Protein AF-A0A7C4BPT1-F1 (afdb_monomer_lite)

Foldseek 3Di:
DVVVVVVVVVVVVPPPPPDQDWDWDDDPAAIETDRDDPPVSVVVVVVCVVCQVVVCVVVVHHDPHHDYHYDDPDPVSVVVVVVPPDPDDDDDDD

pLDDT: mean 79.19, std 15.93, range [50.5, 97.62]

Sequence (94 aa):
MKYIISLLLIFFLSVCVCANDWSVIESDHFLIRYTRSLNTAKEIQNISENFYDKITDRLGFSISRKIDIWFCESKSEFLLANNAPIQDWASGAA

Secondary structure (DSSP, 8-state):
-HHHHHHHHHHHHTS-------EEEE-SSEEEEESS-HHHHHHHHHHHHHHHHHHHHHHTS--SSPEEEE--SSHHHHHHHHTSS--S------

Radius of gyration: 19.6 Å; chains: 1; bounding box: 27×29×65 Å

Structure (mmCIF, N/CA/C/O backbone):
data_AF-A0A7C4BPT1-F1
#
_entry.id   AF-A0A7C4BPT1-F1
#
loop_
_atom_site.group_PDB
_atom_site.id
_atom_site.type_symbol
_atom_site.label_atom_id
_atom_site.label_alt_id
_atom_site.label_comp_id
_atom_site.label_asym_id
_atom_site.label_entity_id
_atom_site.label_seq_id
_atom_site.pdbx_PDB_ins_code
_atom_site.Cartn_x
_atom_site.Cartn_y
_atom_site.Cartn_z
_atom_site.occupancy
_atom_site.B_iso_or_equiv
_atom_site.auth_seq_id
_atom_site.auth_comp_id
_atom_site.auth_asym_id
_atom_site.auth_atom_id
_atom_site.pdbx_PDB_model_num
ATOM 1 N N . MET A 1 1 ? 7.288 -14.575 -49.822 1.00 56.88 1 MET A N 1
ATOM 2 C CA . MET A 1 1 ? 8.300 -14.578 -48.736 1.00 56.88 1 MET A CA 1
ATOM 3 C C . MET A 1 1 ? 8.429 -13.250 -47.987 1.00 56.88 1 MET A C 1
ATOM 5 O O . MET A 1 1 ? 8.387 -13.297 -46.768 1.00 56.88 1 MET A O 1
ATOM 9 N N . LYS A 1 2 ? 8.530 -12.081 -48.648 1.00 57.62 2 LYS A N 1
ATOM 10 C CA . LYS A 1 2 ? 8.648 -10.769 -47.961 1.00 57.62 2 LYS A CA 1
ATOM 11 C C . LYS A 1 2 ? 7.539 -10.482 -46.931 1.00 57.62 2 LYS A C 1
ATOM 13 O O . LYS A 1 2 ? 7.830 -10.000 -45.844 1.00 57.62 2 LYS A O 1
ATOM 18 N N . TYR A 1 3 ? 6.293 -10.844 -47.238 1.00 66.62 3 TYR A N 1
ATOM 19 C CA . TYR A 1 3 ? 5.149 -10.587 -46.353 1.00 66.62 3 TYR A CA 1
ATOM 20 C C . TYR A 1 3 ? 5.131 -11.458 -45.087 1.00 66.62 3 TYR A C 1
ATOM 22 O O . TYR A 1 3 ? 4.668 -11.000 -44.053 1.00 66.62 3 TYR A O 1
ATOM 30 N N . ILE A 1 4 ? 5.692 -12.673 -45.140 1.00 67.69 4 ILE A N 1
ATOM 31 C CA . ILE A 1 4 ? 5.761 -13.591 -43.986 1.00 67.69 4 ILE A CA 1
ATOM 32 C C . ILE A 1 4 ? 6.755 -13.065 -42.945 1.00 67.69 4 ILE A C 1
ATOM 34 O O . ILE A 1 4 ? 6.469 -13.081 -41.753 1.00 67.69 4 ILE A O 1
ATOM 38 N N . ILE A 1 5 ? 7.892 -12.529 -43.403 1.00 69.44 5 ILE A N 1
ATOM 39 C CA . ILE A 1 5 ? 8.898 -11.902 -42.533 1.00 69.44 5 ILE A CA 1
ATOM 40 C C . ILE A 1 5 ? 8.318 -10.649 -41.864 1.00 69.44 5 ILE A C 1
ATOM 42 O O . ILE A 1 5 ? 8.511 -10.443 -40.669 1.00 69.44 5 ILE A O 1
ATOM 46 N N . SER A 1 6 ? 7.554 -9.846 -42.612 1.00 67.88 6 SER A N 1
ATOM 47 C CA . SER A 1 6 ? 6.900 -8.653 -42.065 1.00 67.88 6 SER A CA 1
ATOM 48 C C . SER A 1 6 ? 5.808 -8.999 -41.045 1.00 67.88 6 SER A C 1
ATOM 50 O O . SER A 1 6 ? 5.670 -8.295 -40.051 1.00 67.88 6 SER A O 1
ATOM 52 N N . LEU A 1 7 ? 5.066 -10.093 -41.257 1.00 64.94 7 LEU A N 1
ATOM 53 C CA . LEU A 1 7 ? 4.038 -10.571 -40.327 1.00 64.94 7 LEU A CA 1
ATOM 54 C C . LEU A 1 7 ? 4.652 -11.105 -39.021 1.00 64.94 7 LEU A C 1
ATOM 56 O O . LEU A 1 7 ? 4.143 -10.825 -37.939 1.00 64.94 7 LEU A O 1
ATOM 60 N N . LEU A 1 8 ? 5.780 -11.821 -39.117 1.00 64.00 8 LEU A N 1
ATOM 61 C CA . LEU A 1 8 ? 6.539 -12.311 -37.962 1.00 64.00 8 LEU A CA 1
ATOM 62 C C . LEU A 1 8 ? 7.110 -11.162 -37.122 1.00 64.00 8 LEU A C 1
ATOM 64 O O . LEU A 1 8 ? 7.008 -11.199 -35.900 1.00 64.00 8 LEU A O 1
ATOM 68 N N . LEU A 1 9 ? 7.649 -10.116 -37.756 1.00 63.91 9 LEU A N 1
ATOM 69 C CA . LEU A 1 9 ? 8.158 -8.929 -37.057 1.00 63.91 9 LEU A CA 1
ATOM 70 C C . LEU A 1 9 ? 7.067 -8.209 -36.250 1.00 63.91 9 LEU A C 1
ATOM 72 O O . LEU A 1 9 ? 7.304 -7.842 -35.103 1.00 63.91 9 LEU A O 1
ATOM 76 N N . ILE A 1 10 ? 5.862 -8.061 -36.809 1.00 63.75 10 ILE A N 1
ATOM 77 C CA . ILE A 1 10 ? 4.726 -7.431 -36.114 1.00 63.75 10 ILE A CA 1
ATOM 78 C C . ILE A 1 10 ? 4.250 -8.300 -34.938 1.00 63.75 10 ILE A C 1
ATOM 80 O O . ILE A 1 10 ? 3.920 -7.769 -33.880 1.00 63.75 10 ILE A O 1
ATOM 84 N N . PHE A 1 11 ? 4.271 -9.629 -35.086 1.00 61.38 11 PHE A N 1
ATOM 85 C CA . PHE A 1 11 ? 3.899 -10.552 -34.012 1.00 61.38 11 PHE A CA 1
ATOM 86 C C . PHE A 1 11 ? 4.889 -10.504 -32.837 1.00 61.38 11 PHE A C 1
ATOM 88 O O . PHE A 1 11 ? 4.462 -10.450 -31.688 1.00 61.38 11 PHE A O 1
ATOM 95 N N . PHE A 1 12 ? 6.199 -10.431 -33.103 1.00 58.31 12 PHE A N 1
ATOM 96 C CA . PHE A 1 12 ? 7.220 -10.314 -32.050 1.00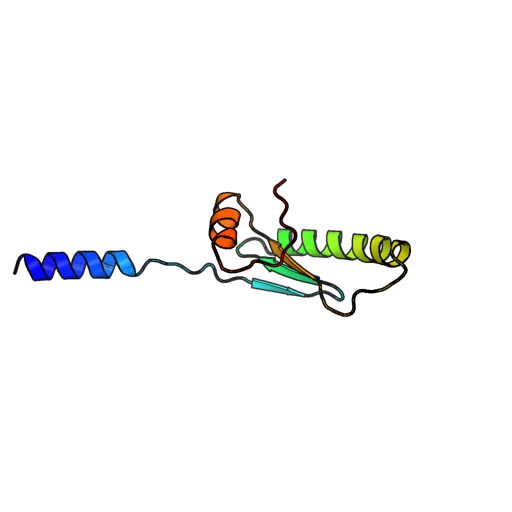 58.31 12 PHE A CA 1
ATOM 97 C C . PHE A 1 12 ? 7.191 -8.965 -31.315 1.00 58.31 12 PHE A C 1
ATOM 99 O O . PHE A 1 12 ? 7.462 -8.924 -30.117 1.00 58.31 12 PHE A O 1
ATOM 106 N N . LEU A 1 13 ? 6.810 -7.876 -31.990 1.00 58.12 13 LEU A N 1
ATOM 107 C CA . LEU A 1 13 ? 6.614 -6.565 -31.354 1.00 58.12 13 LEU A CA 1
ATOM 108 C C . LEU A 1 13 ? 5.404 -6.529 -30.404 1.00 58.12 13 LEU A C 1
ATOM 110 O O . LEU A 1 13 ? 5.355 -5.680 -29.519 1.00 58.12 13 LEU A O 1
ATOM 114 N N . SER A 1 14 ? 4.450 -7.454 -30.549 1.00 55.56 14 SER A N 1
ATOM 115 C CA . SER A 1 14 ? 3.206 -7.463 -29.771 1.00 55.56 14 SER A CA 1
ATOM 116 C C . SER A 1 14 ? 3.325 -8.088 -28.373 1.00 55.56 14 SER A C 1
ATOM 118 O O . SER A 1 14 ? 2.374 -7.976 -27.603 1.00 55.56 14 SER A O 1
ATOM 120 N N . VAL A 1 15 ? 4.431 -8.762 -28.026 1.00 51.00 15 VAL A N 1
ATOM 121 C CA . VAL A 1 15 ? 4.461 -9.664 -26.848 1.00 51.00 15 VAL A CA 1
ATOM 122 C C . VAL A 1 15 ? 5.230 -9.132 -25.631 1.00 51.00 15 VAL A C 1
ATOM 124 O O . VAL A 1 15 ? 5.300 -9.816 -24.618 1.00 51.00 15 VAL A O 1
ATOM 127 N N . CYS A 1 16 ? 5.758 -7.908 -25.661 1.00 53.84 16 CYS A N 1
ATOM 128 C CA . CYS A 1 16 ? 6.457 -7.327 -24.502 1.00 53.84 16 CYS A CA 1
ATOM 129 C C . CYS A 1 16 ? 5.588 -6.350 -23.698 1.00 53.84 16 CYS A C 1
ATOM 131 O O . CYS A 1 16 ? 6.060 -5.296 -23.274 1.00 53.84 16 CYS A O 1
ATOM 133 N N . VAL A 1 17 ? 4.316 -6.685 -23.466 1.00 54.50 17 VAL A N 1
ATOM 134 C CA . VAL A 1 17 ? 3.551 -6.046 -22.386 1.00 54.50 17 VAL A CA 1
ATOM 135 C C . VAL A 1 17 ? 3.846 -6.828 -21.111 1.00 54.50 17 VAL A C 1
ATOM 137 O O . VAL A 1 17 ? 3.161 -7.792 -20.783 1.00 54.50 17 VAL A O 1
ATOM 140 N N . CYS A 1 18 ? 4.910 -6.443 -20.410 1.00 53.31 18 CYS A N 1
ATOM 141 C CA . CYS A 1 18 ? 5.125 -6.896 -19.042 1.00 53.31 18 CYS A CA 1
ATOM 142 C C . CYS A 1 18 ? 4.052 -6.234 -18.171 1.00 53.31 18 CYS A C 1
ATOM 144 O O . CYS A 1 18 ? 4.131 -5.036 -17.894 1.00 53.31 18 CYS A O 1
ATOM 146 N N . ALA A 1 19 ? 3.026 -6.985 -17.773 1.00 56.75 19 ALA A N 1
ATOM 147 C CA . ALA A 1 19 ? 2.185 -6.560 -16.665 1.00 56.75 19 ALA A CA 1
ATOM 148 C C . ALA A 1 19 ? 3.084 -6.491 -15.421 1.00 56.75 19 ALA A C 1
ATOM 150 O O . ALA A 1 19 ? 3.775 -7.457 -15.106 1.00 56.75 19 ALA A O 1
ATOM 151 N N . ASN A 1 20 ? 3.138 -5.337 -14.755 1.00 65.12 20 ASN A N 1
ATOM 152 C CA . ASN A 1 20 ? 3.825 -5.251 -13.471 1.00 65.12 20 ASN A CA 1
ATOM 153 C C . ASN A 1 20 ? 3.043 -6.102 -12.463 1.00 65.12 20 ASN A C 1
ATOM 155 O O . ASN A 1 20 ? 1.907 -5.760 -12.129 1.00 65.12 20 ASN A O 1
ATOM 159 N N . ASP A 1 21 ? 3.648 -7.187 -11.984 1.00 79.69 21 ASP A N 1
ATOM 160 C CA . ASP A 1 21 ? 3.063 -8.013 -10.933 1.00 79.69 21 ASP A CA 1
ATOM 161 C C . ASP A 1 21 ? 3.071 -7.232 -9.613 1.00 79.69 21 ASP A C 1
ATOM 163 O O . ASP A 1 21 ? 4.117 -6.911 -9.044 1.00 79.69 21 ASP A O 1
ATOM 167 N N . TRP A 1 22 ? 1.878 -6.885 -9.136 1.00 88.81 22 TRP A N 1
ATOM 168 C CA . TRP A 1 22 ? 1.693 -6.193 -7.867 1.00 88.81 22 TRP A CA 1
ATOM 169 C C . TRP A 1 22 ? 1.787 -7.187 -6.711 1.00 88.81 22 TRP A C 1
ATOM 171 O O . TRP A 1 22 ? 0.993 -8.120 -6.606 1.00 88.81 22 TRP A O 1
ATOM 181 N N . SER A 1 23 ? 2.727 -6.949 -5.804 1.00 93.62 23 SER A N 1
ATOM 182 C CA . SER A 1 23 ? 2.777 -7.601 -4.497 1.00 93.62 23 SER A CA 1
ATOM 183 C C . SER A 1 23 ? 1.884 -6.863 -3.504 1.00 93.62 23 SER A C 1
ATOM 185 O O . SER A 1 23 ? 1.634 -5.669 -3.665 1.00 93.62 23 SER A O 1
ATOM 187 N N . VAL A 1 24 ? 1.411 -7.562 -2.469 1.00 95.50 24 VAL A N 1
ATOM 188 C CA . VAL A 1 24 ? 0.507 -7.001 -1.454 1.00 95.50 24 VAL A CA 1
ATOM 189 C C . VAL A 1 24 ? 1.031 -7.312 -0.058 1.00 95.50 24 VAL A C 1
ATOM 191 O O . VAL A 1 24 ? 1.402 -8.450 0.224 1.00 95.50 24 VAL A O 1
ATOM 194 N N . ILE A 1 25 ? 1.030 -6.308 0.817 1.00 97.62 25 ILE A N 1
ATOM 195 C CA . ILE A 1 25 ? 1.103 -6.498 2.269 1.00 97.62 25 ILE A CA 1
ATOM 196 C C . ILE A 1 25 ? -0.179 -5.996 2.924 1.00 97.62 25 ILE A C 1
ATOM 198 O O . ILE A 1 25 ? -0.823 -5.067 2.439 1.00 97.62 25 ILE A O 1
ATOM 202 N N . GLU A 1 26 ? -0.541 -6.624 4.034 1.00 97.31 26 GLU A N 1
ATOM 203 C CA . GLU A 1 26 ? -1.809 -6.411 4.720 1.00 97.31 26 GLU A CA 1
ATOM 204 C C . GLU A 1 26 ? -1.565 -6.106 6.200 1.00 97.31 26 GLU A C 1
ATOM 206 O O . GLU A 1 26 ? -0.671 -6.682 6.821 1.00 97.31 26 GLU A O 1
ATOM 211 N N . SER A 1 27 ? -2.336 -5.167 6.738 1.00 96.00 27 SER A N 1
ATOM 212 C CA . SER A 1 27 ? -2.429 -4.821 8.162 1.00 96.00 27 SER A CA 1
ATOM 213 C C . SER A 1 27 ? -3.899 -4.683 8.547 1.00 96.00 27 SER A C 1
ATOM 215 O O . SER A 1 27 ? -4.768 -4.935 7.711 1.00 96.00 27 SER A O 1
ATOM 217 N N . ASP A 1 28 ? -4.208 -4.320 9.789 1.00 94.56 28 ASP A N 1
ATOM 218 C CA . ASP A 1 28 ? -5.582 -4.302 10.301 1.00 94.56 28 ASP A CA 1
ATOM 219 C C . ASP A 1 28 ? -6.521 -3.430 9.458 1.00 94.56 28 ASP A C 1
ATOM 221 O O . ASP A 1 28 ? -7.629 -3.867 9.134 1.00 94.56 28 ASP A O 1
ATOM 225 N N . HIS A 1 29 ? -6.056 -2.263 9.001 1.00 95.50 29 HIS A N 1
ATOM 226 C CA . HIS A 1 29 ? -6.886 -1.301 8.273 1.00 95.50 29 HIS A CA 1
ATOM 227 C C . HIS A 1 29 ? -6.478 -1.089 6.813 1.00 95.50 29 HIS A C 1
ATOM 229 O O . HIS A 1 29 ? -7.247 -0.487 6.060 1.00 95.50 29 HIS A O 1
ATOM 235 N N . PHE A 1 30 ? -5.317 -1.588 6.373 1.00 95.75 30 PHE A N 1
ATOM 236 C CA . PHE A 1 30 ? -4.785 -1.292 5.038 1.00 95.75 30 PHE A CA 1
ATOM 237 C C . PHE A 1 30 ? -4.343 -2.525 4.245 1.00 95.75 30 PHE A C 1
ATOM 239 O O . PHE A 1 30 ? -3.861 -3.524 4.783 1.00 95.75 30 PHE A O 1
ATOM 246 N N . LEU A 1 31 ? -4.460 -2.396 2.923 1.00 96.00 31 LEU A N 1
ATOM 247 C CA . LEU A 1 31 ? -3.791 -3.222 1.923 1.00 96.00 31 LEU A CA 1
ATOM 248 C C . LEU A 1 31 ? -2.829 -2.314 1.156 1.00 96.00 31 LEU A C 1
ATOM 250 O O . LEU A 1 31 ? -3.269 -1.330 0.571 1.00 96.00 31 LEU A O 1
ATOM 254 N N . ILE A 1 32 ? -1.531 -2.616 1.160 1.00 95.69 32 ILE A N 1
ATOM 255 C CA . ILE A 1 32 ? -0.538 -1.852 0.395 1.00 95.69 32 ILE A CA 1
ATOM 256 C C . ILE A 1 32 ? -0.058 -2.699 -0.771 1.00 95.69 32 ILE A C 1
ATOM 258 O O . ILE A 1 32 ? 0.564 -3.747 -0.579 1.00 95.69 32 ILE A O 1
ATOM 262 N N . ARG A 1 33 ? -0.318 -2.219 -1.983 1.00 93.69 33 ARG A N 1
ATOM 263 C CA . ARG A 1 33 ? 0.144 -2.830 -3.225 1.00 93.69 33 ARG A CA 1
ATOM 264 C C . ARG A 1 33 ? 1.381 -2.110 -3.725 1.00 93.69 33 ARG A C 1
ATOM 266 O O . ARG A 1 33 ? 1.396 -0.885 -3.813 1.00 93.69 33 ARG A O 1
ATOM 273 N N . TYR A 1 34 ? 2.408 -2.873 -4.073 1.00 92.19 34 TYR A N 1
ATOM 274 C CA . TYR A 1 34 ? 3.693 -2.353 -4.533 1.00 92.19 34 TYR A CA 1
ATOM 275 C C . TYR A 1 34 ? 4.306 -3.273 -5.594 1.00 92.19 34 TYR A C 1
ATOM 277 O O . TYR A 1 34 ? 4.012 -4.465 -5.640 1.00 92.19 34 TYR A O 1
ATOM 285 N N . THR A 1 35 ? 5.176 -2.734 -6.447 1.00 88.81 35 THR A N 1
ATOM 286 C CA . THR A 1 35 ? 5.801 -3.486 -7.556 1.00 88.81 35 THR A CA 1
ATOM 287 C C . THR A 1 35 ? 7.286 -3.780 -7.336 1.00 88.81 35 THR A C 1
ATOM 289 O O . THR A 1 35 ? 7.853 -4.616 -8.034 1.00 88.81 35 THR A O 1
ATOM 292 N N . ARG A 1 36 ? 7.941 -3.091 -6.391 1.00 86.81 36 ARG A N 1
ATOM 293 C CA . ARG A 1 36 ? 9.406 -3.114 -6.241 1.00 86.81 36 ARG A CA 1
ATOM 294 C C . ARG A 1 36 ? 9.865 -3.158 -4.782 1.00 86.81 36 ARG A C 1
ATOM 296 O O . ARG A 1 36 ? 10.347 -4.196 -4.332 1.00 86.81 36 ARG A O 1
ATOM 303 N N . SER A 1 37 ? 9.713 -2.072 -4.022 1.00 92.06 37 SER A N 1
ATOM 304 C CA . SER A 1 37 ? 10.263 -1.970 -2.662 1.00 92.06 37 SER A CA 1
ATOM 305 C C . SER A 1 37 ? 9.292 -2.412 -1.560 1.00 92.06 37 SER A C 1
ATOM 307 O O . SER A 1 37 ? 8.417 -1.657 -1.132 1.00 92.06 37 SER A O 1
ATOM 309 N N . LEU A 1 38 ? 9.514 -3.611 -1.004 1.00 93.81 38 LEU A N 1
ATOM 310 C CA . LEU A 1 38 ? 8.812 -4.068 0.207 1.00 93.81 38 LEU A CA 1
ATOM 311 C C . LEU A 1 38 ? 9.083 -3.152 1.412 1.00 93.81 38 LEU A C 1
ATOM 313 O O . LEU A 1 38 ? 8.191 -2.921 2.223 1.00 93.81 38 LEU A O 1
ATOM 317 N N . ASN A 1 39 ? 10.304 -2.630 1.552 1.00 96.56 39 ASN A N 1
ATOM 318 C CA . ASN A 1 39 ? 10.649 -1.765 2.683 1.00 96.56 39 ASN A CA 1
ATOM 319 C C . ASN A 1 39 ? 9.850 -0.460 2.646 1.00 96.56 39 ASN A C 1
ATOM 321 O O . ASN A 1 39 ? 9.303 -0.053 3.667 1.00 96.56 39 ASN A O 1
ATOM 325 N N . THR A 1 40 ? 9.715 0.142 1.464 1.00 95.25 40 THR A N 1
ATOM 326 C CA . THR A 1 40 ? 8.893 1.342 1.276 1.00 95.25 40 THR A CA 1
ATOM 327 C C . THR A 1 40 ? 7.416 1.031 1.495 1.00 95.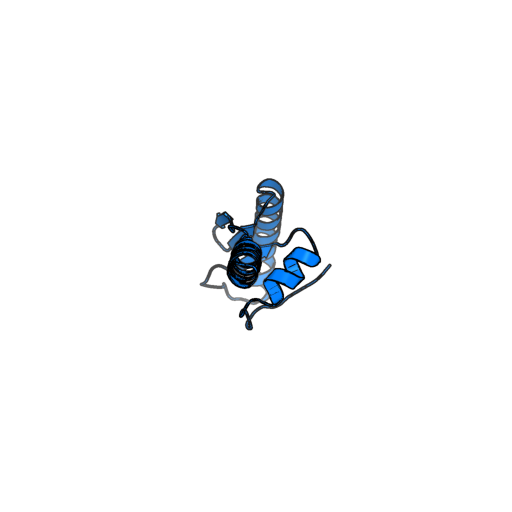25 40 THR A C 1
ATOM 329 O O . THR A 1 40 ? 6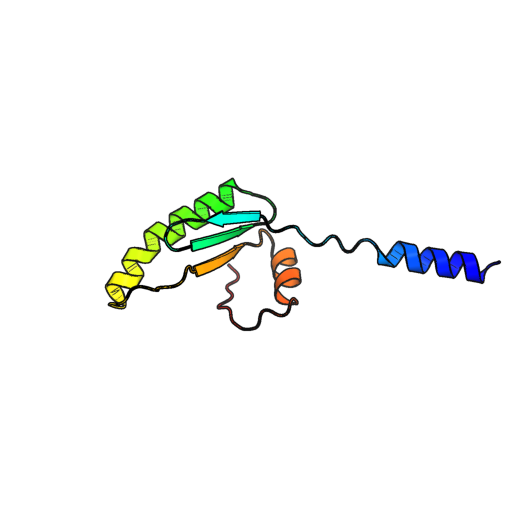.730 1.791 2.171 1.00 95.25 40 THR A O 1
ATOM 332 N N . ALA A 1 41 ? 6.924 -0.118 1.018 1.00 95.56 41 ALA A N 1
ATOM 333 C CA . ALA A 1 41 ? 5.554 -0.546 1.294 1.00 95.56 41 ALA A CA 1
ATOM 334 C C . ALA A 1 41 ? 5.283 -0.673 2.805 1.00 95.56 41 ALA A C 1
ATOM 336 O O . ALA A 1 41 ? 4.259 -0.191 3.287 1.00 95.56 41 ALA A O 1
ATOM 337 N N . LYS A 1 42 ? 6.215 -1.258 3.572 1.00 97.56 42 LYS A N 1
ATOM 338 C CA . LYS A 1 42 ? 6.116 -1.355 5.040 1.00 97.56 42 LYS A CA 1
ATOM 339 C C . LYS A 1 42 ? 6.134 0.009 5.724 1.00 97.56 42 LYS A C 1
ATOM 341 O O . LYS A 1 42 ? 5.410 0.209 6.693 1.00 97.56 42 LYS A O 1
ATOM 346 N N . GLU A 1 43 ? 6.946 0.941 5.236 1.00 97.38 43 GLU A N 1
ATOM 347 C CA . GLU A 1 43 ? 6.977 2.309 5.758 1.00 97.38 43 GLU A CA 1
ATOM 348 C C . GLU A 1 43 ? 5.637 3.019 5.532 1.00 97.38 43 GLU A C 1
ATOM 350 O O . GLU A 1 43 ? 5.072 3.571 6.477 1.00 97.38 43 GLU A O 1
ATOM 355 N N . ILE A 1 44 ? 5.077 2.917 4.322 1.00 95.94 44 ILE A N 1
ATOM 356 C CA . ILE A 1 44 ? 3.744 3.438 3.991 1.00 95.94 44 ILE A CA 1
ATOM 357 C C . ILE A 1 44 ? 2.682 2.810 4.895 1.00 95.94 44 ILE A C 1
ATOM 359 O O . ILE A 1 44 ? 1.865 3.537 5.458 1.00 95.94 44 ILE A O 1
ATOM 363 N N . GLN A 1 45 ? 2.704 1.485 5.071 1.00 96.88 45 GLN A N 1
ATOM 364 C CA . GLN A 1 45 ? 1.773 0.777 5.951 1.00 96.88 45 GLN A CA 1
ATOM 365 C C . GLN A 1 45 ? 1.842 1.319 7.382 1.00 96.88 45 GLN A C 1
ATOM 367 O O . GLN A 1 45 ? 0.819 1.693 7.949 1.00 96.88 45 GLN A O 1
ATOM 372 N N . ASN A 1 46 ? 3.049 1.431 7.940 1.00 96.88 46 ASN A N 1
ATOM 373 C CA . ASN A 1 46 ? 3.254 1.929 9.296 1.00 96.88 46 ASN A CA 1
ATOM 374 C C . ASN A 1 46 ? 2.773 3.380 9.455 1.00 96.88 46 ASN A C 1
ATOM 376 O O . ASN A 1 46 ? 2.095 3.708 10.425 1.00 96.88 46 ASN A O 1
ATOM 380 N N . ILE A 1 47 ? 3.092 4.264 8.508 1.0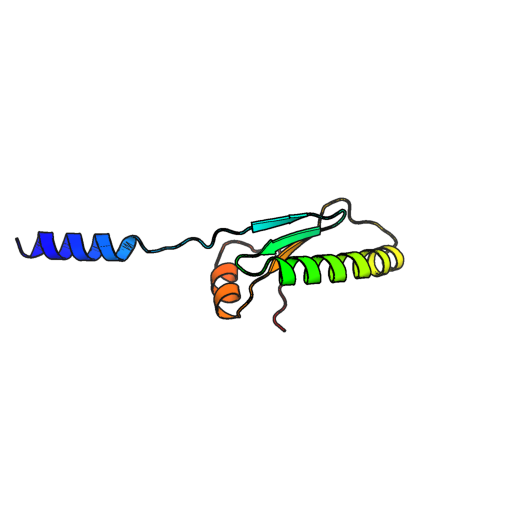0 96.06 47 ILE A N 1
ATOM 381 C CA . ILE A 1 47 ? 2.615 5.655 8.534 1.00 96.06 47 ILE A CA 1
ATOM 382 C C . ILE A 1 47 ? 1.083 5.706 8.455 1.00 96.06 47 ILE A C 1
ATOM 384 O O . ILE A 1 47 ? 0.462 6.471 9.192 1.00 96.06 47 ILE A O 1
ATOM 388 N N . SER A 1 48 ? 0.483 4.884 7.593 1.00 95.38 48 SER A N 1
ATOM 389 C CA . SER A 1 48 ? -0.966 4.852 7.373 1.00 95.38 48 SER A CA 1
ATOM 390 C C . SER A 1 48 ? -1.720 4.385 8.617 1.00 95.38 48 SER A C 1
ATOM 392 O O . SER A 1 48 ? -2.654 5.060 9.044 1.00 95.38 48 SER A O 1
ATOM 394 N N . GLU A 1 49 ? -1.268 3.303 9.254 1.00 95.12 49 GLU A N 1
ATOM 395 C CA . GLU A 1 49 ? -1.856 2.797 10.503 1.00 95.12 49 GLU A CA 1
ATOM 396 C C . GLU A 1 49 ? -1.748 3.830 11.633 1.00 95.12 49 GLU A C 1
ATOM 398 O O . GLU A 1 49 ? -2.737 4.148 12.284 1.00 95.12 49 GLU A O 1
ATOM 403 N N . ASN A 1 50 ? -0.585 4.472 11.792 1.00 94.38 50 ASN A N 1
ATOM 404 C CA . ASN A 1 50 ? -0.400 5.525 12.800 1.00 94.38 50 ASN A CA 1
ATOM 405 C C . ASN A 1 50 ? -1.298 6.759 12.582 1.00 94.38 50 ASN A C 1
ATOM 407 O O . ASN A 1 50 ? -1.490 7.570 13.498 1.00 94.38 50 ASN A O 1
ATOM 411 N N . PHE A 1 51 ? -1.789 6.967 11.359 1.00 92.12 51 PHE A N 1
ATOM 412 C CA . PHE A 1 51 ? -2.685 8.068 11.023 1.00 92.12 51 PHE A CA 1
ATOM 413 C C . PHE A 1 51 ? -4.164 7.680 11.113 1.00 92.12 51 PHE A C 1
ATOM 415 O O . PHE A 1 51 ? -4.997 8.556 11.344 1.00 92.12 51 PHE A O 1
ATOM 422 N N . TYR A 1 52 ? -4.485 6.395 10.961 1.00 92.44 52 TYR A N 1
ATOM 423 C CA . TYR A 1 52 ? -5.853 5.889 10.920 1.00 92.44 52 TYR A CA 1
ATOM 424 C C . TYR A 1 52 ? -6.638 6.245 12.179 1.00 92.44 52 TYR A C 1
ATOM 426 O O . TYR A 1 52 ? -7.651 6.936 12.064 1.00 92.44 52 TYR A O 1
ATOM 434 N N . ASP A 1 53 ? -6.109 5.906 13.357 1.00 88.19 53 ASP A N 1
ATOM 435 C CA . ASP A 1 53 ? -6.770 6.182 14.640 1.00 88.19 53 ASP A CA 1
ATOM 436 C C . ASP A 1 53 ? -7.092 7.674 14.793 1.00 88.19 53 ASP A C 1
ATOM 438 O O . ASP A 1 53 ? -8.209 8.066 15.125 1.00 88.19 53 ASP A O 1
ATOM 442 N N . LYS A 1 54 ? -6.142 8.542 14.420 1.00 89.69 54 LYS A N 1
ATOM 443 C CA . LYS A 1 54 ? -6.314 10.003 14.489 1.00 89.69 54 LYS A CA 1
ATOM 444 C C . LYS A 1 54 ? -7.439 10.506 13.590 1.00 89.69 54 LYS A C 1
ATOM 446 O O . LYS A 1 54 ? -8.037 11.541 13.884 1.00 89.69 54 LYS A O 1
ATOM 451 N N . ILE A 1 55 ? -7.685 9.843 12.464 1.00 88.06 55 ILE A N 1
ATOM 452 C CA . ILE A 1 55 ? -8.751 10.213 11.536 1.00 88.06 55 ILE A CA 1
ATOM 453 C C . ILE A 1 55 ? -10.085 9.652 12.003 1.00 88.06 55 ILE A C 1
ATOM 455 O O . ILE A 1 55 ? -11.054 10.410 12.060 1.00 88.06 55 ILE A O 1
ATOM 459 N N . THR A 1 56 ? -10.150 8.377 12.375 1.00 89.31 56 THR A N 1
ATOM 460 C CA . THR A 1 56 ? -11.397 7.756 12.836 1.00 89.31 56 THR A CA 1
ATOM 461 C C . THR A 1 56 ? -11.909 8.394 14.119 1.00 89.31 56 THR A C 1
ATOM 463 O O . THR A 1 56 ? -13.107 8.656 14.221 1.00 89.31 56 THR A O 1
ATOM 466 N N . ASP A 1 57 ? -11.013 8.765 15.038 1.00 88.19 57 ASP A N 1
ATOM 467 C CA . ASP A 1 57 ? -11.367 9.487 16.263 1.00 88.19 57 ASP A CA 1
ATOM 468 C C . ASP A 1 57 ? -12.008 10.844 15.957 1.00 88.19 57 ASP A C 1
ATOM 470 O O . ASP A 1 57 ? -12.980 11.248 16.594 1.00 88.19 57 ASP A O 1
ATOM 474 N N . ARG A 1 58 ? -11.493 11.560 14.949 1.00 89.00 58 ARG A N 1
ATOM 475 C CA . ARG A 1 58 ? -12.023 12.874 14.550 1.00 89.00 58 ARG A CA 1
ATOM 476 C C . ARG A 1 58 ? -13.320 12.776 13.761 1.00 89.00 58 ARG A C 1
ATOM 478 O O . ARG A 1 58 ? -14.148 13.678 13.854 1.00 89.00 58 ARG A O 1
ATOM 485 N N . LEU A 1 59 ? -13.480 11.726 12.962 1.00 87.56 59 LEU A N 1
ATOM 486 C CA . LEU A 1 59 ? -14.681 11.496 12.163 1.00 87.56 59 LEU A CA 1
ATOM 487 C C . LEU A 1 59 ? -15.820 10.875 12.984 1.00 87.56 59 LEU A C 1
ATOM 489 O O . LEU A 1 59 ? -16.977 10.990 12.588 1.00 87.56 59 LEU A O 1
ATOM 493 N N . GLY A 1 60 ? -15.511 10.250 14.124 1.00 88.44 60 GLY A N 1
ATOM 494 C CA . GLY A 1 60 ? -16.494 9.609 14.997 1.00 88.44 60 GLY A CA 1
ATOM 495 C C . GLY A 1 60 ? -17.041 8.288 14.449 1.00 88.44 60 GLY A C 1
ATOM 496 O O . GLY A 1 60 ? -18.071 7.812 14.921 1.00 88.44 60 GLY A O 1
ATOM 497 N N . PHE A 1 61 ? -16.381 7.699 13.448 1.00 82.31 61 PHE A N 1
ATOM 498 C CA . PHE A 1 61 ? -16.710 6.377 12.922 1.00 82.31 61 PHE A CA 1
ATOM 499 C C . PHE A 1 61 ? -15.459 5.661 12.406 1.00 82.31 61 PHE A C 1
ATOM 501 O O . PHE A 1 61 ? -14.513 6.292 11.929 1.00 82.31 61 PHE A O 1
ATOM 508 N N . SER A 1 62 ? -15.475 4.330 12.484 1.00 82.31 62 SER A N 1
ATOM 509 C CA . SER A 1 62 ? -14.457 3.469 11.887 1.00 82.31 62 SER A CA 1
ATOM 510 C C . SER A 1 62 ? -14.855 3.052 10.473 1.00 82.31 62 SER A C 1
ATOM 512 O O . SER A 1 62 ? -16.037 2.947 10.132 1.00 82.31 62 SER A O 1
ATOM 514 N N . ILE A 1 63 ? -13.857 2.807 9.628 1.00 84.75 63 ILE A N 1
ATOM 515 C CA . ILE A 1 63 ? -14.078 2.295 8.280 1.00 84.75 63 ILE A CA 1
ATOM 516 C C . ILE A 1 63 ? -14.076 0.768 8.372 1.00 84.75 63 ILE A C 1
ATOM 518 O O . ILE A 1 63 ? -13.099 0.159 8.791 1.00 84.75 63 ILE A O 1
ATOM 522 N N . SER A 1 64 ? -15.187 0.135 7.991 1.00 83.25 64 SER A N 1
ATOM 523 C CA . SER A 1 64 ? -15.349 -1.323 8.099 1.00 83.25 64 SER A CA 1
ATOM 524 C C . SER A 1 64 ? -14.568 -2.117 7.049 1.00 83.25 64 SER A C 1
ATOM 526 O O . SER A 1 64 ? -14.358 -3.317 7.211 1.00 83.25 64 SER A O 1
ATOM 528 N N . ARG A 1 65 ? -14.158 -1.462 5.959 1.00 87.44 65 ARG A N 1
ATOM 529 C CA . ARG A 1 65 ? -13.350 -2.049 4.885 1.00 87.44 65 ARG A CA 1
ATOM 530 C C . ARG A 1 65 ? -11.899 -1.604 5.001 1.00 87.44 65 ARG A C 1
ATOM 532 O O . ARG A 1 65 ? -11.637 -0.458 5.359 1.00 87.44 65 ARG A O 1
ATOM 539 N N . LYS A 1 66 ? -10.973 -2.472 4.593 1.00 92.19 66 LYS A N 1
ATOM 540 C CA . LYS A 1 66 ? -9.573 -2.071 4.447 1.00 92.19 66 LYS A CA 1
ATOM 541 C C . LYS A 1 66 ? -9.430 -1.028 3.346 1.00 92.19 66 LYS A C 1
ATOM 543 O O . LYS A 1 66 ? -10.105 -1.096 2.316 1.00 92.19 66 LYS A O 1
ATOM 548 N N . ILE A 1 67 ? -8.553 -0.065 3.580 1.00 90.75 67 ILE A N 1
ATOM 549 C CA . ILE A 1 67 ? -8.184 0.959 2.612 1.00 90.75 67 ILE A CA 1
ATOM 550 C C . ILE A 1 67 ? -7.077 0.379 1.731 1.00 90.75 67 ILE A C 1
ATOM 552 O O . ILE A 1 67 ? -6.028 -0.029 2.227 1.00 90.75 67 ILE A O 1
ATOM 556 N N . ASP A 1 68 ? -7.326 0.312 0.426 1.00 92.12 68 ASP A N 1
ATOM 557 C CA . ASP A 1 68 ? -6.366 -0.200 -0.553 1.00 92.12 68 ASP A CA 1
ATOM 558 C C . ASP A 1 68 ? -5.508 0.956 -1.091 1.00 92.12 68 ASP A C 1
ATOM 560 O O . ASP A 1 68 ? -6.033 1.925 -1.643 1.00 92.12 68 ASP A O 1
ATOM 564 N N . ILE A 1 69 ? -4.191 0.869 -0.904 1.00 91.06 69 ILE A N 1
ATOM 565 C CA . ILE A 1 69 ? -3.205 1.858 -1.340 1.00 91.06 69 ILE A CA 1
ATOM 566 C C . ILE A 1 69 ? -2.335 1.231 -2.423 1.00 91.06 69 ILE A C 1
ATOM 568 O O . ILE A 1 69 ? -1.596 0.277 -2.183 1.00 91.06 69 ILE A O 1
ATOM 572 N N . TRP A 1 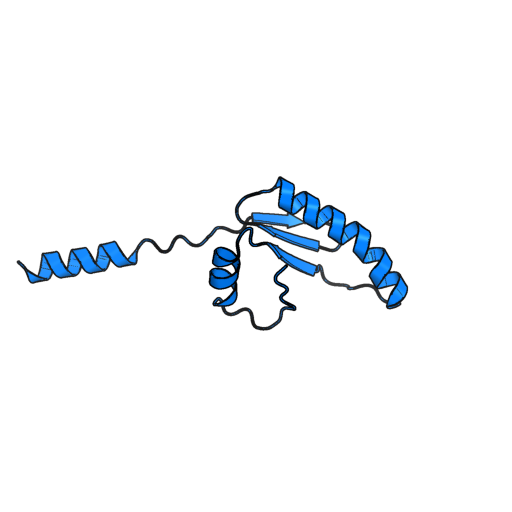70 ? -2.371 1.828 -3.610 1.00 90.31 70 TRP A N 1
ATOM 573 C CA . TRP A 1 70 ? -1.568 1.419 -4.758 1.00 90.31 70 TRP A CA 1
ATOM 574 C C . TRP A 1 70 ? -0.361 2.343 -4.886 1.00 90.31 70 TRP A C 1
ATOM 576 O O . TRP A 1 70 ? -0.479 3.481 -5.343 1.00 90.31 70 TRP A O 1
ATOM 586 N N . PHE A 1 71 ? 0.807 1.870 -4.461 1.00 88.56 71 PHE A N 1
ATOM 587 C CA . PHE A 1 71 ? 2.024 2.671 -4.454 1.00 88.56 71 PHE A CA 1
ATOM 588 C C . PHE A 1 71 ? 2.830 2.495 -5.746 1.00 88.56 71 PHE A C 1
ATOM 590 O O . PHE A 1 71 ? 3.311 1.407 -6.060 1.00 88.56 71 PHE A O 1
ATOM 597 N N . CYS A 1 72 ? 3.011 3.598 -6.471 1.00 87.06 72 CYS A N 1
ATOM 598 C CA . CYS A 1 72 ? 3.901 3.687 -7.626 1.00 87.06 72 CYS A CA 1
ATOM 599 C C . CYS A 1 72 ? 5.177 4.432 -7.221 1.00 87.06 72 CYS A C 1
ATOM 601 O O . CYS A 1 72 ? 5.091 5.540 -6.696 1.00 87.06 72 CYS A O 1
ATOM 603 N N . GLU A 1 73 ? 6.355 3.877 -7.506 1.00 85.19 73 GLU A N 1
ATOM 604 C CA . GLU A 1 73 ? 7.628 4.514 -7.127 1.00 85.19 73 GLU A CA 1
ATOM 605 C C . GLU A 1 73 ? 7.987 5.699 -8.026 1.00 85.19 73 GLU A C 1
ATOM 607 O O . GLU A 1 73 ? 8.802 6.546 -7.665 1.00 85.19 73 GLU A O 1
ATOM 612 N N . SER A 1 74 ? 7.393 5.761 -9.217 1.00 84.88 74 SER A N 1
ATOM 613 C CA . SER A 1 74 ? 7.666 6.805 -10.191 1.00 84.88 74 SER A CA 1
ATOM 614 C C . SER A 1 74 ? 6.393 7.371 -10.802 1.00 84.88 74 SER A C 1
ATOM 616 O O . SER A 1 74 ? 5.366 6.702 -10.938 1.00 84.88 74 SER A O 1
ATO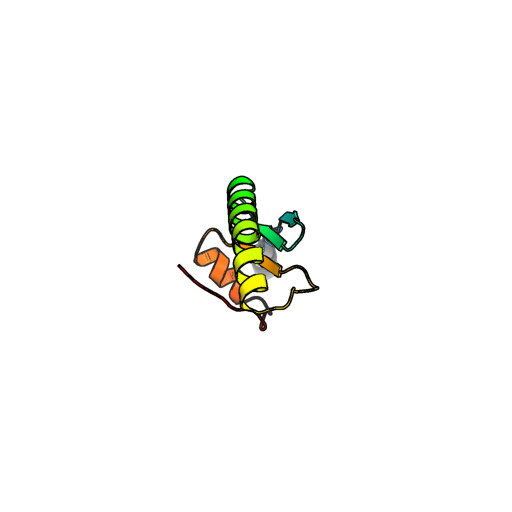M 618 N N . LYS A 1 75 ? 6.485 8.623 -11.260 1.00 81.88 75 LYS A N 1
ATOM 619 C CA . LYS A 1 75 ? 5.414 9.273 -12.021 1.00 81.88 75 LYS A CA 1
ATOM 620 C C . LYS A 1 75 ? 5.054 8.493 -13.287 1.00 81.88 75 LYS A C 1
ATOM 622 O O . LYS A 1 75 ? 3.890 8.461 -13.665 1.00 81.88 75 LYS A O 1
ATOM 627 N N . SER A 1 76 ? 6.028 7.876 -13.956 1.00 81.56 76 SER A N 1
ATOM 628 C CA . SER A 1 76 ? 5.760 7.063 -15.145 1.00 81.56 76 SER A CA 1
ATOM 629 C C . SER A 1 76 ? 4.950 5.815 -14.802 1.00 81.56 76 SER A C 1
ATOM 631 O O . SER A 1 76 ? 3.979 5.536 -15.496 1.00 81.56 76 SER A O 1
ATOM 633 N N . GLU A 1 77 ? 5.276 5.111 -13.714 1.00 80.25 77 GLU A N 1
ATOM 634 C CA . GLU A 1 77 ? 4.458 3.995 -13.214 1.00 80.25 77 GLU A CA 1
ATOM 635 C C . GLU A 1 77 ? 3.052 4.443 -12.836 1.00 80.25 77 GLU A C 1
ATOM 637 O O . GLU A 1 77 ? 2.085 3.798 -13.231 1.00 80.25 77 GLU A O 1
ATOM 642 N N . PHE A 1 78 ? 2.934 5.578 -12.146 1.00 81.94 78 PHE A N 1
ATOM 643 C CA . PHE A 1 78 ? 1.641 6.158 -11.807 1.00 81.94 78 PHE A CA 1
ATOM 644 C C . PHE A 1 78 ? 0.806 6.440 -13.060 1.00 81.94 78 PHE A C 1
ATOM 646 O O . PHE A 1 78 ? -0.364 6.084 -13.108 1.00 81.94 78 PHE A O 1
ATOM 653 N N . LEU A 1 79 ? 1.393 7.028 -14.107 1.00 77.69 79 LEU A N 1
ATOM 654 C CA . LEU A 1 79 ? 0.685 7.313 -15.359 1.00 77.69 79 LEU A CA 1
ATOM 655 C C . LEU A 1 79 ? 0.294 6.040 -16.121 1.00 77.69 79 LEU A C 1
ATOM 657 O O . LEU A 1 79 ? -0.770 6.005 -16.738 1.00 77.69 79 LEU A O 1
ATOM 661 N N . LEU A 1 80 ? 1.122 4.993 -16.070 1.00 76.38 80 LEU A N 1
ATOM 662 C CA . LEU A 1 80 ? 0.786 3.685 -16.638 1.00 76.38 80 LEU A CA 1
ATOM 663 C C . LEU A 1 80 ? -0.387 3.037 -15.888 1.00 76.38 80 LEU A C 1
ATOM 665 O O . LEU A 1 80 ? -1.295 2.513 -16.529 1.00 76.38 80 LEU A O 1
ATOM 669 N N . ALA A 1 81 ? -0.399 3.119 -14.555 1.00 73.19 81 ALA A N 1
ATOM 670 C CA . ALA A 1 81 ? -1.472 2.589 -13.717 1.00 73.19 81 ALA A CA 1
ATOM 671 C C . ALA A 1 81 ? -2.766 3.420 -13.808 1.00 73.19 81 ALA A C 1
ATOM 673 O O . ALA A 1 81 ? -3.851 2.855 -13.847 1.00 73.19 81 ALA A O 1
ATOM 674 N N . ASN A 1 82 ? -2.672 4.748 -13.902 1.00 68.50 82 ASN A N 1
ATOM 675 C CA . ASN A 1 82 ? -3.821 5.660 -13.970 1.00 68.50 82 ASN A CA 1
ATOM 676 C C . ASN A 1 82 ? -4.584 5.580 -15.305 1.00 68.50 82 ASN A C 1
ATOM 678 O O . ASN A 1 82 ? -5.758 5.928 -15.370 1.00 68.50 82 ASN A O 1
ATOM 682 N N . ASN A 1 83 ? -3.933 5.107 -16.372 1.00 61.81 83 ASN A N 1
ATOM 683 C CA . ASN A 1 83 ? -4.606 4.782 -17.632 1.00 61.81 83 ASN A CA 1
ATOM 684 C C . ASN A 1 83 ? -5.289 3.396 -17.602 1.00 61.81 83 ASN A C 1
ATOM 686 O O . ASN A 1 83 ? -5.976 3.039 -18.560 1.00 61.81 83 ASN A O 1
ATOM 690 N N . ALA A 1 84 ? -5.117 2.614 -16.528 1.00 55.06 84 ALA A N 1
ATOM 691 C CA . ALA A 1 84 ? -5.909 1.417 -16.263 1.00 55.06 84 ALA A CA 1
ATOM 692 C C . ALA A 1 84 ? -7.289 1.823 -15.693 1.00 55.06 84 ALA A C 1
ATOM 694 O O . ALA A 1 84 ? -7.410 2.883 -15.082 1.00 55.06 84 ALA A O 1
ATOM 695 N N . PRO A 1 85 ? -8.353 1.026 -15.899 1.00 50.50 85 PRO A N 1
ATOM 696 C CA . PRO A 1 85 ? -9.741 1.417 -15.634 1.00 50.50 85 PRO A CA 1
ATOM 697 C C . PRO A 1 85 ? -10.073 1.439 -14.130 1.00 50.50 85 PRO A C 1
ATOM 699 O O . PRO A 1 85 ? -10.846 0.619 -13.642 1.00 50.50 85 PRO A O 1
ATOM 702 N N . ILE A 1 86 ? -9.489 2.369 -13.376 1.00 52.25 86 ILE A N 1
ATOM 703 C CA . ILE A 1 86 ? -9.730 2.554 -11.941 1.00 52.25 86 ILE A CA 1
ATOM 704 C C . ILE A 1 86 ? -10.246 3.987 -11.750 1.00 52.25 86 ILE A C 1
ATOM 706 O O . ILE A 1 86 ? -9.474 4.934 -11.642 1.00 52.25 86 ILE A O 1
ATOM 710 N N . GLN A 1 87 ? -11.573 4.154 -11.787 1.00 50.97 87 GLN A N 1
ATOM 711 C CA . GLN A 1 87 ? -12.243 5.467 -11.791 1.00 50.97 87 GLN A CA 1
ATOM 712 C C . GLN A 1 87 ? -12.633 6.006 -10.400 1.00 50.97 87 GLN A C 1
ATOM 714 O O . GLN A 1 87 ? -13.164 7.108 -10.324 1.00 50.97 87 GLN A O 1
ATOM 719 N N . ASP A 1 88 ? -12.354 5.281 -9.309 1.00 53.75 88 ASP A N 1
ATOM 720 C CA . ASP A 1 88 ? -12.976 5.535 -7.993 1.00 53.75 88 ASP A CA 1
ATOM 721 C C . ASP A 1 88 ? -11.965 5.744 -6.841 1.00 53.75 88 ASP A C 1
ATOM 723 O O . ASP A 1 88 ? -12.150 5.272 -5.718 1.00 53.75 88 ASP A O 1
ATOM 727 N N . TRP A 1 89 ? -10.856 6.444 -7.105 1.00 60.50 89 TRP A N 1
ATOM 728 C CA . TRP A 1 89 ? -9.799 6.703 -6.117 1.00 60.50 89 TRP A CA 1
ATOM 729 C C . TRP A 1 89 ? -9.494 8.193 -5.949 1.00 60.50 89 TRP A C 1
ATOM 731 O O . TRP A 1 89 ? -9.532 8.977 -6.896 1.00 60.50 89 TRP A O 1
ATOM 741 N N . ALA A 1 90 ? -9.149 8.581 -4.720 1.00 62.97 90 ALA A N 1
ATOM 742 C CA . ALA A 1 90 ? -8.497 9.853 -4.453 1.00 62.97 90 ALA A CA 1
ATOM 743 C C . ALA A 1 90 ? -7.011 9.711 -4.813 1.00 62.97 90 ALA A C 1
ATOM 745 O O . ALA A 1 90 ? -6.240 9.110 -4.067 1.00 62.97 90 ALA A O 1
ATOM 746 N N . SER A 1 91 ? -6.613 10.223 -5.977 1.00 60.91 91 SER A N 1
ATOM 747 C CA . SER A 1 91 ? -5.220 10.196 -6.427 1.00 60.91 91 SER A CA 1
ATOM 748 C C . SER A 1 91 ? -4.476 11.462 -5.994 1.00 60.91 91 SER A C 1
ATOM 750 O O . SER A 1 91 ? -4.952 12.571 -6.245 1.00 60.91 91 SER A O 1
ATOM 752 N N . GLY A 1 92 ? -3.287 11.312 -5.414 1.00 56.66 92 GLY A N 1
ATOM 753 C CA . GLY A 1 92 ? -2.363 12.412 -5.138 1.00 56.66 92 GLY A CA 1
ATOM 754 C C . GLY A 1 92 ? -1.005 12.145 -5.783 1.00 56.66 92 GLY A C 1
ATOM 755 O O . GLY A 1 92 ? -0.510 11.024 -5.727 1.00 56.66 92 GLY A O 1
ATOM 756 N N . ALA A 1 93 ? -0.409 13.169 -6.391 1.00 52.59 93 ALA A N 1
ATOM 757 C CA . ALA A 1 93 ? 0.999 13.172 -6.777 1.00 52.59 93 ALA A CA 1
ATOM 758 C C . ALA A 1 93 ? 1.714 14.176 -5.869 1.00 52.59 93 ALA A C 1
ATOM 760 O O . ALA A 1 93 ? 1.294 15.334 -5.808 1.00 52.59 93 ALA A O 1
ATOM 761 N N . ALA A 1 94 ? 2.727 13.715 -5.138 1.00 52.06 94 ALA A N 1
ATOM 762 C CA . ALA A 1 94 ? 3.615 14.570 -4.356 1.00 52.06 94 ALA A CA 1
ATOM 763 C C . ALA A 1 94 ? 4.830 14.985 -5.195 1.00 52.06 94 ALA A C 1
ATOM 765 O O . ALA A 1 94 ? 5.272 14.162 -6.033 1.00 52.06 94 ALA A O 1
#